Protein AF-A0A9E3W2M0-F1 (afdb_monomer_lite)

pLDDT: mean 95.18, std 7.33, range [63.06, 98.69]

Structure (mmCIF, N/CA/C/O backbone):
data_AF-A0A9E3W2M0-F1
#
_entry.id   AF-A0A9E3W2M0-F1
#
loop_
_atom_site.group_PDB
_atom_site.id
_atom_site.type_symbol
_atom_site.label_atom_id
_atom_site.label_alt_id
_atom_site.label_comp_id
_atom_site.label_asym_id
_atom_site.label_entity_id
_atom_site.label_seq_id
_atom_site.pdbx_PDB_ins_code
_atom_site.Cartn_x
_atom_site.Cartn_y
_atom_site.Cartn_z
_atom_site.occupancy
_atom_site.B_iso_or_equiv
_atom_site.auth_seq_id
_atom_site.auth_comp_id
_atom_site.auth_asym_id
_atom_site.auth_atom_id
_atom_site.pdbx_PDB_model_num
ATOM 1 N N . MET A 1 1 ? 6.502 -16.525 -12.983 1.00 63.06 1 MET A N 1
ATOM 2 C CA . MET A 1 1 ? 7.800 -16.110 -12.416 1.00 63.06 1 MET A CA 1
ATOM 3 C C . MET A 1 1 ? 7.577 -14.688 -11.995 1.00 63.06 1 MET A C 1
ATOM 5 O O . MET A 1 1 ? 7.385 -13.849 -12.864 1.00 63.06 1 MET A O 1
ATOM 9 N N . ASP A 1 2 ? 7.498 -14.462 -10.696 1.00 82.94 2 ASP A N 1
ATOM 10 C CA . ASP A 1 2 ? 7.043 -13.188 -10.159 1.00 82.94 2 ASP A CA 1
ATOM 11 C C . ASP A 1 2 ? 8.262 -12.276 -10.033 1.00 82.94 2 ASP A C 1
ATOM 13 O O . ASP A 1 2 ? 9.331 -12.702 -9.578 1.00 82.94 2 ASP A O 1
ATOM 17 N N . TYR A 1 3 ? 8.129 -11.028 -10.470 1.00 93.50 3 TYR A N 1
ATOM 18 C CA . TYR A 1 3 ? 9.189 -10.043 -10.319 1.00 93.50 3 TYR A CA 1
ATOM 19 C C . TYR A 1 3 ? 9.364 -9.688 -8.841 1.00 93.50 3 TYR A C 1
ATOM 21 O O . TYR A 1 3 ? 8.400 -9.532 -8.089 1.00 93.50 3 TYR A O 1
ATOM 29 N N . LYS A 1 4 ? 10.618 -9.520 -8.410 1.00 94.81 4 LYS A N 1
ATOM 30 C CA . LYS A 1 4 ? 10.914 -9.070 -7.049 1.00 94.81 4 LYS A CA 1
ATOM 31 C C . LYS A 1 4 ? 10.520 -7.601 -6.898 1.00 94.81 4 LYS A C 1
ATOM 33 O O . LYS A 1 4 ? 11.086 -6.737 -7.562 1.00 94.81 4 LYS A O 1
ATOM 38 N N . VAL A 1 5 ? 9.604 -7.324 -5.975 1.00 95.31 5 VAL A N 1
ATOM 39 C CA . VAL A 1 5 ? 9.198 -5.959 -5.623 1.00 95.31 5 VAL A CA 1
ATOM 40 C C . VAL A 1 5 ? 10.281 -5.309 -4.763 1.00 95.31 5 VAL A C 1
ATOM 42 O O . VAL A 1 5 ? 10.745 -5.890 -3.779 1.00 95.31 5 VAL A O 1
ATOM 45 N N . PHE A 1 6 ? 10.678 -4.096 -5.136 1.00 96.94 6 PHE A N 1
ATOM 46 C CA . PHE A 1 6 ? 11.583 -3.250 -4.368 1.00 96.94 6 PHE A CA 1
ATOM 47 C C . PHE A 1 6 ? 10.858 -1.966 -3.971 1.00 96.94 6 PHE A C 1
ATOM 49 O O . PHE A 1 6 ? 10.218 -1.331 -4.807 1.00 96.94 6 PHE A O 1
ATOM 56 N N . TRP A 1 7 ? 10.974 -1.587 -2.702 1.00 97.31 7 TRP A N 1
ATOM 57 C CA . TRP A 1 7 ? 10.377 -0.373 -2.160 1.00 97.31 7 TRP A CA 1
ATOM 58 C C . TRP A 1 7 ? 11.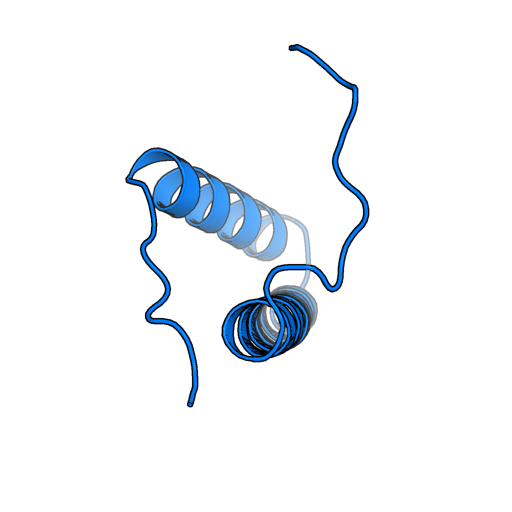447 0.690 -1.970 1.00 97.31 7 TRP A C 1
ATOM 60 O O . TRP A 1 7 ? 12.488 0.424 -1.370 1.00 97.31 7 TRP A O 1
ATOM 70 N N . THR A 1 8 ? 11.182 1.901 -2.453 1.00 98.25 8 THR A N 1
ATOM 71 C CA . THR A 1 8 ? 12.002 3.062 -2.104 1.00 98.25 8 THR A CA 1
ATOM 72 C C . THR A 1 8 ? 11.715 3.481 -0.663 1.00 98.25 8 THR A C 1
ATOM 74 O O . THR A 1 8 ? 10.623 3.246 -0.144 1.00 98.25 8 THR A O 1
ATOM 77 N N . GLU A 1 9 ? 12.670 4.149 -0.016 1.00 98.31 9 GLU A N 1
ATOM 78 C CA . GLU A 1 9 ? 12.455 4.698 1.331 1.00 98.31 9 GLU A CA 1
ATOM 79 C C . GLU A 1 9 ? 11.268 5.668 1.368 1.00 98.31 9 GLU A C 1
ATOM 81 O O . GLU A 1 9 ? 10.514 5.699 2.334 1.00 98.31 9 GLU A O 1
ATOM 86 N N . GLU A 1 10 ? 11.076 6.441 0.298 1.00 98.19 10 GLU A N 1
ATOM 87 C CA . GLU A 1 10 ? 9.932 7.339 0.160 1.00 98.19 10 GLU A CA 1
ATOM 88 C C . GLU A 1 10 ? 8.607 6.573 0.112 1.00 98.19 10 GLU A C 1
ATOM 90 O O . GLU A 1 10 ? 7.658 6.952 0.791 1.00 98.19 10 GLU A O 1
ATOM 95 N N . ALA A 1 11 ? 8.530 5.470 -0.634 1.00 98.06 11 ALA A N 1
ATOM 96 C CA . ALA A 1 11 ? 7.322 4.653 -0.690 1.00 98.06 11 ALA A CA 1
ATOM 97 C C . ALA A 1 11 ? 7.002 3.996 0.667 1.00 98.06 11 ALA A C 1
ATOM 99 O O . ALA A 1 11 ? 5.829 3.879 1.018 1.00 98.06 11 ALA A O 1
ATOM 100 N N . ILE A 1 12 ? 8.026 3.622 1.446 1.00 98.31 12 ILE A N 1
ATOM 101 C CA . ILE A 1 12 ? 7.855 3.123 2.821 1.00 98.31 12 ILE A CA 1
ATOM 102 C C . ILE A 1 12 ? 7.286 4.226 3.722 1.00 98.31 12 ILE A C 1
ATOM 104 O O . ILE A 1 12 ? 6.261 4.001 4.361 1.00 98.31 12 ILE A O 1
ATOM 108 N N . ARG A 1 13 ? 7.879 5.429 3.715 1.00 98.62 13 ARG A N 1
ATOM 109 C CA . ARG A 1 13 ? 7.376 6.568 4.507 1.00 98.62 13 ARG A CA 1
ATOM 110 C C . ARG A 1 13 ? 5.936 6.936 4.145 1.00 98.62 13 ARG A C 1
ATOM 112 O O . ARG A 1 13 ? 5.102 7.075 5.029 1.00 98.62 13 ARG A O 1
ATOM 119 N N . ASN A 1 14 ? 5.619 7.015 2.851 1.00 98.44 14 ASN A N 1
ATOM 120 C CA . ASN A 1 14 ? 4.250 7.267 2.390 1.00 98.44 14 ASN A CA 1
ATOM 121 C C . ASN A 1 14 ? 3.269 6.200 2.903 1.00 98.44 14 ASN A C 1
ATOM 123 O O . ASN A 1 14 ? 2.150 6.519 3.301 1.00 98.44 14 ASN A O 1
ATOM 127 N N . LEU A 1 15 ? 3.669 4.924 2.896 1.00 98.31 15 LEU A N 1
ATOM 128 C CA . LEU A 1 15 ? 2.835 3.841 3.411 1.00 98.31 15 LEU A CA 1
ATOM 129 C C . LEU A 1 15 ? 2.580 3.987 4.919 1.00 98.31 15 LEU A C 1
ATOM 131 O O . LEU A 1 15 ? 1.443 3.800 5.354 1.00 98.31 15 LEU A O 1
ATOM 135 N N . GLU A 1 16 ? 3.607 4.328 5.697 1.00 98.50 16 GLU A N 1
ATOM 136 C CA . GLU A 1 16 ? 3.488 4.594 7.136 1.00 98.50 16 GLU A CA 1
ATOM 137 C C . GLU A 1 16 ? 2.529 5.760 7.406 1.00 98.50 16 GLU A C 1
ATOM 139 O O . GLU A 1 16 ? 1.571 5.593 8.159 1.00 98.50 16 GLU A O 1
ATOM 144 N N . GLU A 1 17 ? 2.690 6.886 6.706 1.00 98.62 17 GLU A N 1
ATOM 145 C CA . GLU A 1 17 ? 1.813 8.059 6.839 1.00 98.62 17 GLU A CA 1
ATOM 146 C C . GLU A 1 17 ? 0.345 7.744 6.499 1.00 98.62 17 GLU A C 1
ATOM 148 O O . GLU A 1 17 ? -0.574 8.182 7.200 1.00 98.62 17 GLU A O 1
ATOM 153 N N . ILE A 1 18 ? 0.097 6.952 5.448 1.00 98.56 18 ILE A N 1
ATOM 154 C CA . ILE A 1 18 ? -1.259 6.517 5.075 1.00 98.56 18 ILE A CA 1
ATOM 155 C C . ILE A 1 18 ? -1.853 5.601 6.152 1.00 98.56 18 ILE A C 1
ATOM 157 O O . ILE A 1 18 ? -3.028 5.750 6.506 1.00 98.56 18 ILE A O 1
ATOM 161 N N . ILE A 1 19 ? -1.071 4.650 6.671 1.00 98.44 19 ILE A N 1
ATOM 162 C CA . ILE A 1 19 ? -1.521 3.741 7.732 1.00 98.44 19 ILE A CA 1
ATOM 163 C C . ILE A 1 19 ? -1.847 4.528 9.000 1.00 98.44 19 ILE A C 1
ATOM 165 O O . ILE A 1 19 ? -2.918 4.313 9.570 1.00 98.44 19 ILE A O 1
ATOM 169 N N . ASP A 1 20 ? -0.984 5.458 9.400 1.00 98.50 20 ASP A N 1
ATOM 170 C CA . ASP A 1 20 ? -1.196 6.312 10.566 1.00 98.50 20 ASP A CA 1
ATOM 171 C C . ASP A 1 20 ? -2.456 7.160 10.395 1.00 98.50 20 ASP A C 1
ATOM 173 O O . ASP A 1 20 ? -3.310 7.198 11.284 1.00 98.50 20 ASP A O 1
ATOM 177 N N . TYR A 1 21 ? -2.647 7.776 9.226 1.00 98.62 21 TYR A N 1
ATOM 178 C CA . TYR A 1 21 ? -3.872 8.514 8.929 1.00 98.62 21 TYR A CA 1
ATOM 179 C C . TYR A 1 21 ? -5.121 7.638 9.094 1.00 98.62 21 TYR A C 1
ATOM 181 O O . TYR A 1 21 ? -6.080 8.046 9.757 1.00 98.62 21 TYR A O 1
ATOM 189 N N . LEU A 1 22 ? -5.124 6.430 8.525 1.00 98.69 22 LEU A N 1
ATOM 190 C CA . LEU A 1 22 ? -6.250 5.505 8.657 1.00 98.69 22 LEU A CA 1
ATOM 191 C C . LEU A 1 22 ? -6.454 5.067 10.111 1.00 98.69 22 LEU A C 1
ATOM 193 O O . LEU A 1 22 ? -7.590 5.019 10.574 1.00 98.69 22 LEU A O 1
ATOM 197 N N . TYR A 1 23 ? -5.383 4.807 10.852 1.00 97.88 23 TYR A N 1
ATOM 198 C CA . TYR A 1 23 ? -5.460 4.398 12.250 1.00 97.88 23 TYR A CA 1
ATOM 199 C C . TYR A 1 23 ? -6.026 5.503 13.155 1.00 97.88 23 TYR A C 1
ATOM 201 O O . TYR A 1 23 ? -6.899 5.240 13.980 1.00 97.88 23 TYR A O 1
ATOM 209 N N . PHE A 1 24 ? -5.578 6.752 12.985 1.00 98.50 24 PHE A N 1
ATOM 210 C CA . PHE A 1 24 ? -6.010 7.874 13.827 1.00 98.50 24 PHE A CA 1
ATOM 211 C C . PHE A 1 24 ? -7.363 8.469 13.425 1.00 98.50 24 PHE A C 1
ATOM 213 O O . PHE A 1 24 ? -8.013 9.123 14.243 1.00 98.50 24 PHE A O 1
ATOM 220 N N . ARG A 1 25 ? -7.779 8.311 12.163 1.00 98.44 25 ARG A N 1
ATOM 221 C CA . ARG A 1 25 ? -8.997 8.951 11.628 1.00 98.44 25 ARG A CA 1
ATOM 222 C C . ARG A 1 25 ? -10.127 7.972 11.343 1.00 98.44 25 ARG A C 1
ATOM 224 O O . ARG A 1 25 ? -11.265 8.413 11.194 1.00 98.44 25 ARG A O 1
ATOM 231 N N . TRP A 1 26 ? -9.828 6.680 11.276 1.00 98.31 26 TRP A N 1
ATOM 232 C CA . TRP A 1 26 ? -10.776 5.625 10.945 1.00 98.31 26 TRP A CA 1
ATOM 233 C C . TRP A 1 26 ? -10.650 4.454 11.924 1.00 98.31 26 TRP A C 1
ATOM 235 O O . TRP A 1 26 ? -10.083 4.568 13.005 1.00 98.31 26 TRP A O 1
ATOM 245 N N . THR A 1 27 ? -11.271 3.328 11.582 1.00 98.12 27 THR A N 1
ATOM 246 C CA . THR A 1 27 ? -11.241 2.119 12.409 1.00 98.12 27 THR A CA 1
ATOM 247 C C . THR A 1 27 ? -10.116 1.191 11.965 1.00 98.12 27 THR A C 1
ATOM 249 O O . THR A 1 27 ? -9.723 1.205 10.798 1.00 98.12 27 THR A O 1
ATOM 252 N N . GLN A 1 28 ? -9.675 0.296 12.856 1.00 97.88 28 GLN A N 1
ATOM 253 C CA . GLN A 1 28 ? -8.719 -0.766 12.516 1.00 97.88 28 GLN A CA 1
ATOM 254 C C . GLN A 1 28 ? -9.153 -1.572 11.278 1.00 97.88 28 GLN A C 1
ATOM 256 O O . GLN A 1 28 ? -8.325 -1.914 10.439 1.00 97.88 28 GLN A O 1
ATOM 261 N N . ARG A 1 29 ? -10.465 -1.786 11.100 1.00 98.38 29 ARG A N 1
ATOM 262 C CA . ARG A 1 29 ? -11.022 -2.451 9.915 1.00 98.38 29 ARG A CA 1
ATOM 263 C C . ARG A 1 29 ? -10.611 -1.762 8.612 1.00 98.38 29 ARG A C 1
ATOM 265 O O . ARG A 1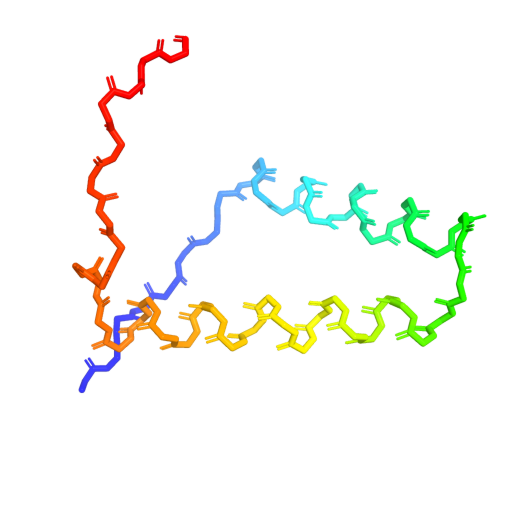 29 ? -10.345 -2.442 7.627 1.00 98.38 29 ARG A O 1
ATOM 272 N N . GLU A 1 30 ? -10.559 -0.431 8.584 1.00 98.50 30 GLU A N 1
ATOM 273 C CA . GLU A 1 30 ? -10.163 0.305 7.378 1.00 98.50 30 GLU A CA 1
ATOM 274 C C . GLU A 1 30 ? -8.659 0.201 7.105 1.00 98.50 30 GLU A C 1
ATOM 276 O O . GLU A 1 30 ? -8.263 0.066 5.947 1.00 98.50 30 GLU A O 1
ATOM 281 N N . VAL A 1 31 ? -7.832 0.157 8.155 1.00 98.56 31 VAL A N 1
ATOM 282 C CA . VAL A 1 31 ? -6.394 -0.138 8.035 1.00 98.56 31 VAL A CA 1
ATOM 283 C C . VAL A 1 31 ? -6.183 -1.527 7.422 1.00 98.56 31 VAL A C 1
ATOM 285 O O . VAL A 1 31 ? -5.411 -1.681 6.473 1.00 98.56 31 VAL A O 1
ATOM 288 N N . ASP A 1 32 ? -6.898 -2.536 7.919 1.00 98.56 32 ASP A N 1
ATOM 289 C CA . ASP A 1 32 ? -6.772 -3.916 7.441 1.00 98.56 32 ASP A CA 1
ATOM 290 C C . ASP A 1 32 ? -7.278 -4.054 5.997 1.00 98.56 32 ASP A C 1
ATOM 292 O O . ASP A 1 32 ? -6.612 -4.652 5.147 1.00 98.56 32 ASP A O 1
ATOM 296 N N . ASN A 1 33 ? -8.415 -3.425 5.682 1.00 98.62 33 ASN A N 1
ATOM 297 C CA . ASN A 1 33 ? -8.953 -3.369 4.324 1.00 98.62 33 ASN A CA 1
ATOM 298 C C . ASN A 1 33 ? -7.965 -2.725 3.345 1.00 98.62 33 ASN A C 1
ATOM 300 O O . ASN A 1 33 ? -7.812 -3.210 2.220 1.00 98.62 33 ASN A O 1
ATOM 304 N N . PHE A 1 34 ? -7.305 -1.638 3.748 1.00 98.56 34 PHE A N 1
ATOM 305 C CA . PHE A 1 34 ? -6.300 -0.973 2.927 1.00 98.56 34 PHE A CA 1
ATOM 306 C C . PHE A 1 34 ? -5.101 -1.889 2.663 1.00 98.56 34 PHE A C 1
ATOM 308 O O . PHE A 1 34 ? -4.747 -2.089 1.500 1.00 98.56 34 PHE A O 1
ATOM 315 N N . LYS A 1 35 ? -4.544 -2.523 3.704 1.00 98.31 35 LYS A N 1
ATOM 316 C CA . LYS A 1 35 ? -3.424 -3.473 3.571 1.00 98.31 35 LYS A CA 1
ATOM 317 C C . LYS A 1 35 ? -3.753 -4.614 2.607 1.00 98.31 35 LYS A C 1
ATOM 319 O O . LYS A 1 35 ? -2.958 -4.915 1.719 1.00 98.31 35 LYS A O 1
ATOM 324 N N . VAL A 1 36 ? -4.946 -5.204 2.728 1.00 98.56 36 VAL A N 1
ATOM 325 C CA . VAL A 1 36 ? -5.403 -6.281 1.831 1.00 98.56 36 VAL A CA 1
ATOM 326 C C . VAL A 1 36 ? -5.523 -5.792 0.388 1.00 98.56 36 VAL A C 1
ATOM 328 O O . VAL A 1 36 ? -5.086 -6.483 -0.533 1.00 98.56 36 VAL A O 1
ATOM 331 N N . LYS A 1 37 ? -6.111 -4.610 0.165 1.00 98.56 37 LYS A N 1
ATOM 332 C CA . LYS A 1 37 ? -6.244 -4.041 -1.184 1.00 98.56 37 LYS A CA 1
ATOM 333 C C . LYS A 1 37 ? -4.878 -3.744 -1.797 1.00 98.56 37 LYS A C 1
ATOM 335 O O . LYS A 1 37 ? -4.654 -4.136 -2.935 1.00 98.56 37 LYS A O 1
ATOM 340 N N . LEU A 1 38 ? -3.980 -3.108 -1.049 1.00 98.31 38 LEU A N 1
ATOM 341 C CA . LEU A 1 38 ? -2.639 -2.762 -1.512 1.00 98.31 38 LEU A CA 1
ATOM 342 C C . LEU A 1 38 ? -1.821 -4.012 -1.860 1.00 98.31 38 LEU A C 1
ATOM 344 O O . LEU A 1 38 ? -1.282 -4.081 -2.961 1.00 98.31 38 LEU A O 1
ATOM 348 N N . SER A 1 39 ? -1.800 -5.023 -0.981 1.00 97.75 39 SER A N 1
ATOM 349 C CA . SER A 1 39 ? -1.098 -6.293 -1.235 1.00 97.75 39 SER A CA 1
ATOM 350 C C . SER A 1 39 ? -1.555 -6.930 -2.543 1.00 97.75 39 SER A C 1
ATOM 352 O O . SER A 1 39 ? -0.726 -7.262 -3.380 1.00 97.75 39 SER A O 1
ATOM 354 N N . ARG A 1 40 ? -2.873 -7.006 -2.775 1.00 97.75 40 ARG A N 1
ATOM 355 C CA . ARG A 1 40 ? -3.422 -7.564 -4.021 1.00 97.75 40 ARG A CA 1
ATOM 356 C C . ARG A 1 40 ? -2.959 -6.803 -5.262 1.00 97.75 40 ARG A C 1
ATOM 358 O O . ARG A 1 40 ? -2.697 -7.432 -6.278 1.00 97.75 40 ARG A O 1
ATOM 365 N N . GLN A 1 41 ? -2.872 -5.473 -5.196 1.00 97.19 41 GLN A N 1
ATOM 366 C CA . GLN A 1 41 ? -2.379 -4.678 -6.326 1.00 97.19 41 GLN A CA 1
ATOM 367 C C . GLN A 1 41 ? -0.897 -4.950 -6.596 1.00 97.19 41 GLN A C 1
ATOM 369 O O . GLN A 1 41 ? -0.510 -5.139 -7.744 1.00 97.19 41 GLN A O 1
ATOM 374 N N . ILE A 1 42 ? -0.077 -5.031 -5.548 1.00 96.88 42 ILE A N 1
ATOM 375 C CA . ILE A 1 42 ? 1.352 -5.341 -5.679 1.00 96.88 42 ILE A CA 1
ATOM 376 C C . ILE A 1 42 ? 1.559 -6.744 -6.253 1.00 96.88 42 ILE A C 1
ATOM 378 O O . ILE A 1 42 ? 2.389 -6.904 -7.144 1.00 96.88 42 ILE A O 1
ATOM 382 N N . ASP A 1 43 ? 0.781 -7.731 -5.804 1.00 96.44 43 ASP A N 1
ATOM 383 C CA . ASP A 1 43 ? 0.830 -9.101 -6.326 1.00 96.44 43 ASP A CA 1
ATOM 384 C C . ASP A 1 43 ? 0.458 -9.150 -7.815 1.00 96.44 43 ASP A C 1
ATOM 386 O O . ASP A 1 43 ? 1.074 -9.872 -8.600 1.00 96.44 43 ASP A O 1
ATOM 390 N N . MET A 1 44 ? -0.527 -8.352 -8.239 1.00 96.44 44 MET A N 1
ATOM 391 C CA . MET A 1 44 ? -0.886 -8.233 -9.653 1.00 96.44 44 MET A CA 1
ATOM 392 C C . MET A 1 44 ? 0.243 -7.602 -10.481 1.00 96.44 44 MET A C 1
ATOM 394 O O . MET A 1 44 ? 0.537 -8.094 -11.568 1.00 96.44 44 MET A O 1
ATOM 398 N N . ILE A 1 45 ? 0.902 -6.558 -9.966 1.00 95.75 45 ILE A N 1
ATOM 399 C CA . ILE A 1 45 ? 2.024 -5.884 -10.644 1.00 95.75 45 ILE A CA 1
ATOM 400 C C . ILE A 1 45 ? 3.255 -6.793 -10.710 1.00 95.75 45 ILE A C 1
ATOM 402 O O . ILE A 1 45 ? 3.916 -6.852 -11.744 1.00 95.75 45 ILE A O 1
ATOM 406 N N . SER A 1 46 ? 3.566 -7.526 -9.637 1.00 96.62 46 SER A N 1
ATOM 407 C CA . SER A 1 46 ? 4.713 -8.442 -9.608 1.00 96.62 46 SER A CA 1
ATOM 408 C C . SER A 1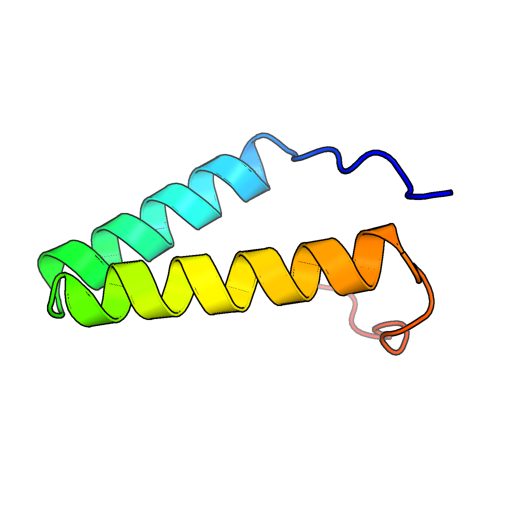 46 ? 4.547 -9.600 -10.591 1.00 96.62 46 SER A C 1
ATOM 410 O O . SER A 1 46 ? 5.533 -10.069 -11.157 1.00 96.62 46 SER A O 1
ATOM 412 N N . ASN A 1 47 ? 3.309 -10.036 -10.831 1.00 96.69 47 ASN A N 1
ATOM 413 C CA . ASN A 1 47 ? 2.982 -11.070 -11.808 1.00 96.69 47 ASN A CA 1
ATOM 414 C C . ASN A 1 47 ? 2.843 -10.527 -13.238 1.00 96.69 47 ASN A C 1
ATOM 416 O O . ASN A 1 47 ? 3.132 -11.248 -14.194 1.00 96.69 47 ASN A O 1
ATOM 420 N N . ASN A 1 48 ? 2.403 -9.277 -13.398 1.00 95.69 48 ASN A N 1
ATOM 421 C CA . ASN A 1 48 ? 2.200 -8.637 -14.694 1.00 95.69 48 ASN A CA 1
ATOM 422 C C . ASN A 1 48 ? 2.563 -7.135 -14.645 1.00 95.69 48 ASN A C 1
ATOM 424 O O . ASN A 1 48 ? 1.682 -6.296 -14.441 1.00 95.69 48 ASN A O 1
ATOM 428 N N . PRO A 1 49 ? 3.843 -6.766 -14.850 1.00 94.44 49 PRO A N 1
ATOM 429 C CA . PRO A 1 49 ? 4.297 -5.378 -14.707 1.00 94.44 49 PRO A CA 1
ATOM 430 C C . PRO A 1 49 ? 3.652 -4.379 -15.678 1.00 94.44 49 PRO A C 1
ATOM 432 O O . PRO A 1 49 ? 3.573 -3.195 -15.367 1.00 94.44 49 PRO A O 1
ATOM 435 N N . GLU A 1 50 ? 3.170 -4.845 -16.833 1.00 95.00 50 GLU A N 1
ATOM 436 C CA . GLU A 1 50 ? 2.512 -4.017 -17.85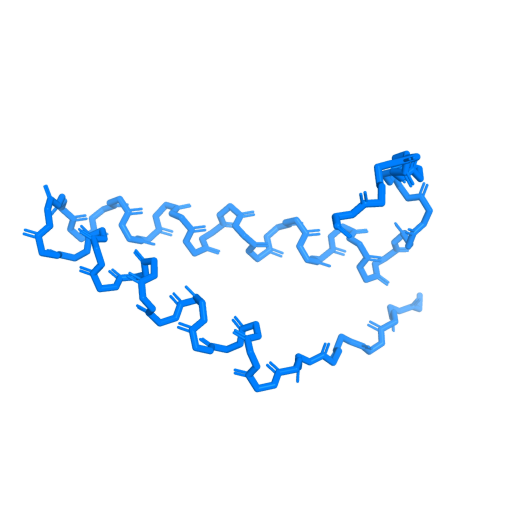7 1.00 95.00 50 GLU A CA 1
ATOM 437 C C . GLU A 1 50 ? 0.980 -3.969 -17.690 1.00 95.00 50 GLU A C 1
ATOM 439 O O . GLU A 1 50 ? 0.267 -3.482 -18.565 1.00 95.00 50 GLU A O 1
ATOM 444 N N . LEU A 1 51 ? 0.448 -4.476 -16.569 1.00 95.00 51 LEU A N 1
ATOM 445 C CA . LEU A 1 51 ? -0.995 -4.537 -16.311 1.00 95.00 51 LEU A CA 1
ATOM 446 C C . LEU A 1 51 ? -1.671 -3.158 -16.307 1.00 95.00 51 LEU A C 1
ATOM 448 O O . LEU A 1 51 ? -2.820 -3.033 -16.731 1.00 95.00 51 LEU A O 1
ATOM 452 N N . PHE A 1 52 ? -0.985 -2.141 -15.788 1.00 93.62 52 PHE A N 1
ATOM 453 C CA . PHE A 1 52 ? -1.517 -0.786 -15.674 1.00 93.62 52 PHE A CA 1
ATOM 454 C C . PHE A 1 52 ? -0.991 0.105 -16.803 1.00 93.62 52 PHE A C 1
ATOM 456 O O . PHE A 1 52 ? 0.162 -0.038 -17.212 1.00 93.62 52 PHE A O 1
ATOM 463 N N . PRO A 1 53 ? -1.809 1.047 -17.309 1.00 93.94 53 PRO A N 1
ATOM 464 C CA . PRO A 1 53 ? -1.391 1.941 -18.377 1.00 93.94 53 PRO A CA 1
ATOM 465 C C . PRO A 1 53 ? -0.239 2.837 -17.922 1.00 93.94 53 PRO A C 1
ATOM 467 O O . PRO A 1 53 ? -0.202 3.312 -16.784 1.00 93.94 53 PRO A O 1
ATOM 470 N N . ILE A 1 54 ? 0.677 3.115 -18.847 1.00 92.62 54 ILE 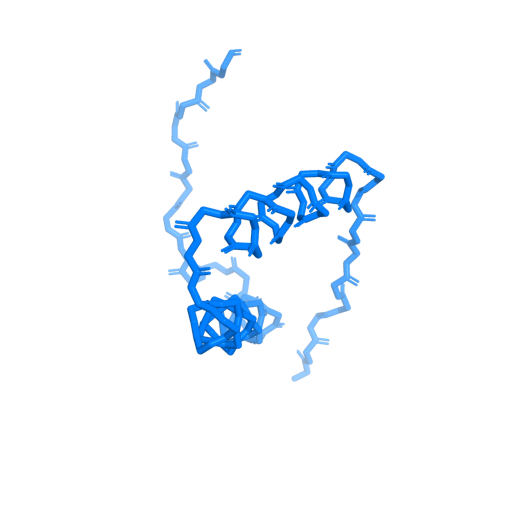A N 1
ATOM 471 C CA . ILE A 1 54 ? 1.775 4.052 -18.617 1.00 92.62 54 ILE A CA 1
ATOM 472 C C . ILE A 1 54 ? 1.184 5.440 -18.356 1.00 92.62 54 ILE A C 1
ATOM 474 O O . ILE A 1 54 ? 0.384 5.951 -19.142 1.00 92.62 54 ILE A O 1
ATOM 478 N N . SER A 1 55 ? 1.595 6.058 -17.251 1.00 92.06 55 SER A N 1
ATOM 479 C CA . SER A 1 55 ? 1.232 7.439 -16.952 1.00 92.06 55 SER A CA 1
ATOM 480 C C . SER A 1 55 ? 1.989 8.390 -17.877 1.00 92.06 55 SER A C 1
ATOM 482 O O . SER A 1 55 ? 3.216 8.355 -17.938 1.00 92.06 55 SER A O 1
ATOM 484 N N . SER A 1 56 ? 1.269 9.273 -18.570 1.00 93.62 56 SER A N 1
ATOM 485 C CA . SER A 1 56 ? 1.862 10.382 -19.328 1.00 93.62 56 SER A CA 1
ATOM 486 C C . SER A 1 56 ? 2.098 11.632 -18.471 1.00 93.62 56 SER A C 1
ATOM 488 O O . SER A 1 56 ? 2.503 12.666 -18.996 1.00 93.62 56 SER A O 1
ATOM 490 N N . PHE A 1 57 ? 1.783 11.574 -17.173 1.00 89.44 57 PHE A N 1
ATOM 491 C CA . PHE A 1 57 ? 1.944 12.695 -16.255 1.00 89.44 57 PHE A CA 1
ATOM 4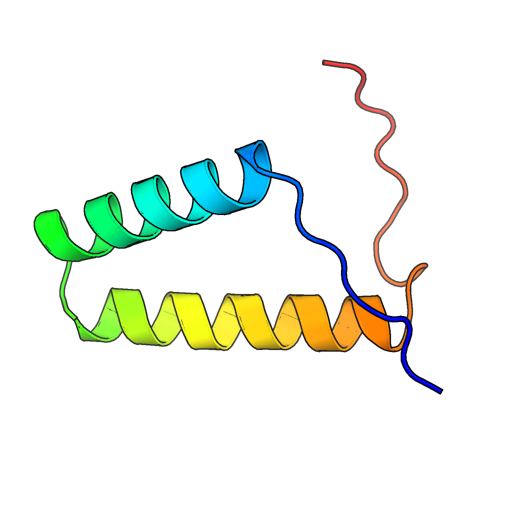92 C C . PHE A 1 57 ? 3.409 12.843 -15.837 1.00 89.44 57 PHE A C 1
ATOM 494 O O . PHE A 1 57 ? 4.023 11.885 -15.369 1.00 89.44 57 PHE A O 1
ATOM 501 N N . GLN A 1 58 ? 3.945 14.053 -15.986 1.00 69.81 58 GLN A N 1
ATOM 502 C CA . GLN A 1 58 ? 5.247 14.451 -15.458 1.00 69.81 58 GLN A CA 1
ATOM 503 C C . GLN A 1 58 ? 5.003 15.456 -14.319 1.00 69.81 58 GLN A C 1
ATOM 505 O O . GLN A 1 58 ? 4.527 16.554 -14.615 1.00 69.81 58 GLN A O 1
ATOM 510 N N . PRO A 1 59 ? 5.227 15.052 -13.052 1.00 64.81 59 PRO A N 1
ATOM 511 C CA . PRO A 1 59 ? 5.089 15.922 -11.884 1.00 64.81 59 PRO A CA 1
ATOM 512 C C . PRO A 1 59 ? 6.128 17.044 -11.833 1.00 64.81 59 PRO A C 1
ATOM 514 O O . PRO A 1 59 ? 7.249 16.844 -12.354 1.00 64.81 59 PRO A O 1
#

Foldseek 3Di:
DFADDDDDPVNVVVLVVVLVCCVVPHPVVVSVVVVVVVVVVNRVCRRPVPPDPDDPDDD

Sequence (59 aa):
MDYKVFWTEEAIRNLEEIIDYLYFRWTQREVDNFKVKLSRQIDMISNNPELFPISSFQP

Secondary structure (DSSP, 8-state):
-PPPP---HHHHHHHHHHHHHHHHHS-HHHHHHHHHHHHHHHHHHHH-TTSSPPP----

Radius of gyration: 13.73 Å; chains: 1; bounding box: 24×32×33 Å